Protein AF-A0A699YS41-F1 (afdb_monomer_lite)

Radius of gyration: 21.44 Å; chains: 1; bounding box: 51×35×48 Å

Structure (mmCIF, N/CA/C/O backbone):
data_AF-A0A699YS41-F1
#
_entry.id   AF-A0A699YS41-F1
#
loop_
_atom_site.group_PDB
_atom_site.id
_atom_site.type_symbol
_atom_site.label_atom_id
_atom_site.label_alt_id
_atom_site.label_comp_id
_atom_site.label_asym_id
_atom_site.label_entity_id
_atom_site.label_seq_id
_atom_site.pdbx_PDB_ins_code
_atom_site.Cartn_x
_atom_site.Cartn_y
_atom_site.Cartn_z
_atom_site.occupancy
_atom_site.B_iso_or_equiv
_atom_site.auth_seq_id
_atom_site.auth_comp_id
_atom_site.auth_asym_id
_atom_site.auth_atom_id
_atom_site.pdbx_PDB_model_num
ATOM 1 N N . VAL A 1 1 ? 6.075 -16.525 1.024 1.00 81.81 1 VAL A N 1
ATOM 2 C CA . VAL A 1 1 ? 4.951 -15.799 0.392 1.00 81.81 1 VAL A CA 1
ATOM 3 C C . VAL A 1 1 ? 5.371 -14.343 0.302 1.00 81.81 1 VAL A C 1
ATOM 5 O O . VAL A 1 1 ? 5.729 -13.792 1.333 1.00 81.81 1 VAL A O 1
ATOM 8 N N . ALA A 1 2 ? 5.458 -13.760 -0.894 1.00 89.19 2 ALA A N 1
ATOM 9 C CA . ALA A 1 2 ? 5.849 -12.354 -1.038 1.00 89.19 2 ALA A CA 1
ATOM 10 C C . ALA A 1 2 ? 4.706 -11.433 -0.579 1.00 89.19 2 ALA A C 1
ATOM 12 O O . ALA A 1 2 ? 3.542 -11.774 -0.776 1.00 89.19 2 ALA A O 1
ATOM 13 N N . GLY A 1 3 ? 5.034 -10.298 0.045 1.00 92.56 3 GLY A N 1
ATOM 14 C CA . GLY A 1 3 ? 4.047 -9.325 0.536 1.00 92.56 3 GLY A CA 1
ATOM 15 C C . GLY A 1 3 ? 3.468 -9.605 1.930 1.00 92.56 3 GLY A C 1
ATOM 16 O O . GLY A 1 3 ? 2.663 -8.815 2.410 1.00 92.56 3 GLY A O 1
ATOM 17 N N . PHE A 1 4 ? 3.889 -10.679 2.606 1.00 96.38 4 PHE A N 1
ATOM 18 C CA . PHE A 1 4 ? 3.440 -11.020 3.961 1.00 96.38 4 PHE A CA 1
ATOM 19 C C . PHE A 1 4 ? 4.640 -11.107 4.901 1.00 96.38 4 PHE A C 1
ATOM 21 O O . PHE A 1 4 ? 5.602 -11.820 4.610 1.00 96.38 4 PHE A O 1
ATOM 28 N N . TYR A 1 5 ? 4.572 -10.384 6.020 1.00 96.81 5 TYR A N 1
ATOM 29 C CA . TYR A 1 5 ? 5.662 -10.255 6.985 1.00 96.81 5 TYR A CA 1
ATOM 30 C C . TYR A 1 5 ? 5.136 -10.333 8.419 1.00 96.81 5 TYR A C 1
ATOM 32 O O . TYR A 1 5 ? 4.102 -9.739 8.733 1.00 96.81 5 TYR A O 1
ATOM 40 N N . ASP A 1 6 ? 5.895 -11.002 9.287 1.00 97.50 6 ASP A N 1
ATOM 41 C CA . ASP A 1 6 ? 5.630 -11.070 10.722 1.00 97.50 6 ASP A CA 1
ATOM 42 C C . ASP A 1 6 ? 6.488 -10.055 11.480 1.00 97.50 6 ASP A C 1
ATOM 44 O O . ASP A 1 6 ? 7.696 -9.931 11.257 1.00 97.50 6 ASP A O 1
ATOM 48 N N . TYR A 1 7 ? 5.872 -9.345 12.422 1.00 97.62 7 TYR A N 1
ATOM 49 C CA . TYR A 1 7 ? 6.589 -8.443 13.317 1.00 97.62 7 TYR A CA 1
ATOM 50 C C . TYR A 1 7 ? 7.030 -9.193 14.576 1.00 97.62 7 TYR A C 1
ATOM 52 O O . TYR A 1 7 ? 6.215 -9.763 15.298 1.00 97.62 7 TYR A O 1
ATOM 60 N N . GLY A 1 8 ? 8.334 -9.163 14.864 1.00 97.75 8 GLY A N 1
ATOM 61 C CA . GLY A 1 8 ? 8.879 -9.655 16.132 1.00 97.75 8 GLY A CA 1
ATOM 62 C C . GLY A 1 8 ? 8.565 -8.720 17.312 1.00 97.75 8 GLY A C 1
ATOM 63 O O . GLY A 1 8 ? 8.067 -7.612 17.101 1.00 97.75 8 GLY A O 1
ATOM 64 N N . PRO A 1 9 ? 8.919 -9.099 18.556 1.00 98.12 9 PRO A N 1
ATOM 65 C CA . PRO A 1 9 ? 8.593 -8.328 19.761 1.00 98.12 9 PRO A CA 1
ATOM 66 C C . PRO A 1 9 ? 8.907 -6.818 19.697 1.00 98.12 9 PRO A C 1
ATOM 68 O O . PRO A 1 9 ? 8.005 -6.025 19.978 1.00 98.12 9 PRO A O 1
ATOM 71 N N . PRO A 1 10 ? 10.111 -6.370 19.273 1.00 97.62 10 PRO A N 1
ATOM 72 C CA . PRO A 1 10 ? 10.374 -4.936 19.137 1.00 97.62 10 PRO A CA 1
ATOM 73 C C . PRO A 1 10 ? 9.544 -4.278 18.022 1.00 97.62 10 PRO A C 1
ATOM 75 O O . PRO A 1 10 ? 9.117 -3.137 18.174 1.00 97.62 10 PRO A O 1
ATOM 78 N N . GLY A 1 11 ? 9.263 -4.990 16.925 1.00 98.19 11 GLY A N 1
ATOM 79 C CA . GLY A 1 11 ? 8.431 -4.488 15.828 1.00 98.19 11 GLY A CA 1
ATOM 80 C C . GLY A 1 11 ? 6.973 -4.287 16.245 1.00 98.19 11 GLY A C 1
ATOM 81 O O . GLY A 1 11 ? 6.380 -3.256 15.933 1.00 98.19 11 GLY A O 1
ATOM 82 N N . CYS A 1 12 ? 6.421 -5.223 17.020 1.00 98.31 12 CYS A N 1
ATOM 83 C CA . CYS A 1 12 ? 5.095 -5.089 17.619 1.00 98.31 12 CYS A CA 1
ATOM 84 C C . CYS A 1 12 ? 5.017 -3.873 18.549 1.00 98.31 12 CYS A C 1
ATOM 86 O O . CYS A 1 12 ? 4.079 -3.085 18.435 1.00 98.31 12 CYS A O 1
ATOM 88 N N . ALA A 1 13 ? 6.020 -3.683 19.415 1.00 98.25 13 ALA A N 1
ATOM 89 C CA . ALA A 1 13 ? 6.079 -2.533 20.317 1.00 98.25 13 ALA A CA 1
ATOM 90 C C . ALA A 1 13 ? 6.113 -1.202 19.546 1.00 98.25 13 ALA A C 1
ATOM 92 O O . ALA A 1 13 ? 5.362 -0.282 19.862 1.00 98.25 13 ALA A O 1
ATOM 93 N N . ILE A 1 14 ? 6.926 -1.112 18.487 1.00 98.38 14 ILE A N 1
ATOM 94 C CA . ILE A 1 14 ? 6.991 0.084 17.634 1.00 98.38 14 ILE A CA 1
ATOM 95 C C . ILE A 1 14 ? 5.649 0.338 16.938 1.00 98.38 14 ILE A C 1
ATOM 97 O O . ILE A 1 14 ? 5.143 1.458 16.991 1.00 98.38 14 ILE A O 1
ATOM 101 N N . LYS A 1 15 ? 5.038 -0.689 16.331 1.00 98.38 15 LYS A N 1
ATOM 102 C CA . LYS A 1 15 ? 3.728 -0.569 15.670 1.00 98.38 15 LYS A CA 1
ATOM 103 C C . LYS A 1 15 ? 2.656 -0.058 16.636 1.00 98.38 15 LYS A C 1
ATOM 105 O O . LYS A 1 15 ? 1.875 0.826 16.276 1.00 98.38 15 LYS A O 1
ATOM 110 N N . GLN A 1 16 ? 2.629 -0.584 17.861 1.00 98.38 16 GLN A N 1
ATOM 111 C CA . GLN A 1 16 ? 1.682 -0.163 18.891 1.00 98.38 16 GLN A CA 1
ATOM 112 C C . GLN A 1 16 ? 1.917 1.290 19.316 1.00 98.38 16 GLN A C 1
ATOM 114 O O . GLN A 1 16 ? 0.972 2.076 19.331 1.00 98.38 16 GLN A O 1
ATOM 119 N N . ASN A 1 17 ? 3.169 1.670 19.586 1.00 98.38 17 ASN A N 1
ATOM 120 C CA . ASN A 1 17 ? 3.522 3.038 19.969 1.00 98.38 17 ASN A CA 1
ATOM 121 C C . ASN A 1 17 ? 3.156 4.050 18.874 1.00 98.38 17 ASN A C 1
ATOM 123 O O . ASN A 1 17 ? 2.599 5.104 19.172 1.00 98.38 17 ASN A O 1
ATOM 127 N N . MET A 1 18 ? 3.408 3.715 17.605 1.00 98.50 18 MET A N 1
ATOM 128 C CA . MET A 1 18 ? 3.052 4.563 16.464 1.00 98.50 18 MET A CA 1
ATOM 129 C C . MET A 1 18 ? 1.533 4.729 16.331 1.00 98.50 18 MET A C 1
ATOM 131 O O . MET A 1 18 ? 1.045 5.843 16.157 1.00 98.50 18 MET A O 1
ATOM 135 N N . THR A 1 19 ? 0.779 3.635 16.473 1.00 98.06 19 THR A N 1
ATOM 136 C CA . THR A 1 19 ? -0.692 3.674 16.423 1.00 98.06 19 THR A CA 1
ATOM 137 C C . THR A 1 19 ? -1.256 4.524 17.565 1.00 98.06 19 THR A C 1
ATOM 139 O O . THR A 1 19 ? -2.168 5.318 17.350 1.00 98.06 19 THR A O 1
ATOM 142 N N . GLN A 1 20 ? -0.690 4.415 18.772 1.00 98.25 20 GLN A N 1
ATOM 143 C CA . GLN A 1 20 ? -1.108 5.221 19.920 1.00 98.25 20 GLN A CA 1
ATOM 144 C C . GLN A 1 20 ? -0.823 6.712 19.714 1.00 98.25 20 GLN A C 1
ATOM 146 O O . GLN A 1 20 ? -1.680 7.541 20.012 1.00 98.25 20 GLN A O 1
ATOM 151 N N . ALA A 1 21 ? 0.354 7.058 19.187 1.00 98.44 21 ALA A N 1
ATOM 152 C CA . ALA A 1 21 ? 0.698 8.442 18.877 1.00 98.44 21 ALA A CA 1
ATOM 153 C C . ALA A 1 21 ? -0.276 9.047 17.852 1.00 98.44 21 ALA A C 1
ATOM 155 O O . ALA A 1 21 ? -0.786 10.142 18.069 1.00 98.44 21 ALA A O 1
ATOM 156 N N . TRP A 1 22 ? -0.602 8.302 16.789 1.00 98.31 22 TRP A N 1
ATOM 157 C CA . TRP A 1 22 ? -1.584 8.723 15.786 1.00 98.31 22 TRP A CA 1
ATOM 158 C C . TRP A 1 22 ? -2.978 8.943 16.392 1.00 98.31 22 TRP A C 1
ATOM 160 O O . TRP A 1 22 ? -3.608 9.963 16.128 1.00 98.31 22 TRP A O 1
ATOM 170 N N . ARG A 1 23 ? -3.443 8.031 17.258 1.00 98.12 23 ARG A N 1
ATOM 171 C CA . ARG A 1 23 ? -4.741 8.169 17.942 1.00 98.12 23 ARG A CA 1
ATOM 172 C C . ARG A 1 23 ? -4.788 9.386 18.852 1.00 98.12 23 ARG A C 1
ATOM 174 O O . ARG A 1 23 ? -5.785 10.097 18.852 1.00 98.12 23 ARG A O 1
ATOM 181 N N . ASN A 1 24 ? -3.730 9.621 19.625 1.00 98.06 24 ASN A N 1
ATOM 182 C CA . ASN A 1 24 ? -3.665 10.789 20.496 1.00 98.06 24 ASN A CA 1
ATOM 183 C C . ASN A 1 24 ? -3.790 12.074 19.671 1.00 98.06 24 ASN A C 1
ATOM 185 O O . ASN A 1 24 ? -4.592 12.932 20.021 1.00 98.06 24 ASN A O 1
ATOM 189 N N . HIS A 1 25 ? -3.071 12.151 18.551 1.00 97.81 25 HIS A N 1
ATOM 190 C CA . HIS A 1 25 ? -3.039 13.346 17.717 1.00 97.81 25 HIS A CA 1
ATOM 191 C C . HIS A 1 25 ? -4.323 13.589 16.914 1.00 97.81 25 HIS A C 1
ATOM 193 O O . HIS A 1 25 ? -4.820 14.702 16.879 1.00 97.81 25 HIS A O 1
ATOM 199 N N . PHE A 1 26 ? -4.894 12.571 16.269 1.00 97.62 26 PHE A N 1
ATOM 200 C CA . PHE A 1 26 ? -6.066 12.783 15.411 1.00 97.62 26 PHE A CA 1
ATOM 201 C C . PHE A 1 26 ? -7.377 12.471 16.121 1.00 97.62 26 PHE A C 1
ATOM 203 O O . PHE A 1 26 ? -8.319 13.250 16.066 1.00 97.62 26 PHE A O 1
ATOM 210 N N . VAL A 1 27 ? -7.460 11.339 16.820 1.00 97.12 27 VAL A N 1
ATOM 211 C CA . VAL A 1 27 ? -8.729 10.918 17.425 1.00 97.12 27 VAL A CA 1
ATOM 212 C C . VAL A 1 27 ? -9.045 11.746 18.667 1.00 97.12 27 VAL A C 1
ATOM 214 O O . VAL A 1 27 ? -10.157 12.250 18.795 1.00 97.12 27 VAL A O 1
ATOM 217 N N . LEU A 1 28 ? -8.079 11.903 19.576 1.00 96.44 28 LEU A N 1
ATOM 218 C CA . LEU A 1 28 ? -8.321 12.566 20.860 1.00 96.44 28 LEU A CA 1
ATOM 219 C C . LEU A 1 28 ? -8.198 14.091 20.779 1.00 96.44 28 LEU A C 1
ATOM 221 O O . LEU A 1 28 ? -9.099 14.776 21.258 1.00 96.44 28 LEU A O 1
ATOM 225 N N . GLU A 1 29 ? -7.122 14.629 20.193 1.00 97.44 29 GLU A N 1
ATOM 226 C CA . GLU A 1 29 ? -6.926 16.088 20.116 1.00 97.44 29 GLU A CA 1
ATOM 227 C C . GLU A 1 29 ? -7.951 16.769 19.191 1.00 97.44 29 GLU A C 1
ATOM 229 O O . GLU A 1 29 ? -8.461 17.830 19.551 1.00 97.44 29 GLU A O 1
ATOM 234 N N . GLU A 1 30 ? -8.316 16.163 18.052 1.00 96.62 30 GLU A N 1
ATOM 235 C CA . GLU A 1 30 ? -9.342 16.718 17.146 1.00 96.62 30 GLU A CA 1
ATOM 236 C C . GLU A 1 30 ? -10.773 16.244 17.471 1.00 96.62 30 GLU A C 1
ATOM 238 O O . GLU A 1 30 ? -11.735 16.686 16.842 1.00 96.62 30 GLU A O 1
ATOM 243 N N . GLY A 1 31 ? -10.938 15.362 18.465 1.00 95.81 31 GLY A N 1
ATOM 244 C CA . GLY A 1 31 ? -12.245 14.882 18.920 1.00 95.81 31 GLY A CA 1
ATOM 245 C C . GLY A 1 31 ? -13.012 14.048 17.885 1.00 95.81 31 GLY A C 1
ATOM 246 O O . GLY A 1 31 ? -14.234 14.178 17.778 1.00 95.81 31 GLY A O 1
ATOM 247 N N . MET A 1 32 ? -12.325 13.203 17.110 1.00 97.81 32 MET A N 1
ATOM 248 C CA . MET A 1 32 ? -12.966 12.337 16.113 1.00 97.81 32 MET A CA 1
ATOM 249 C C . MET A 1 32 ? -13.758 11.186 16.753 1.00 97.81 32 MET A C 1
ATOM 251 O O . MET A 1 32 ? -13.412 10.664 17.813 1.00 97.81 32 MET A O 1
ATOM 255 N N . LEU A 1 33 ? -14.810 10.738 16.061 1.00 97.44 33 LEU A N 1
ATOM 256 C CA . LEU A 1 33 ? -15.586 9.560 16.451 1.00 97.44 33 LEU A CA 1
ATOM 257 C C . LEU A 1 33 ? -14.913 8.289 15.937 1.00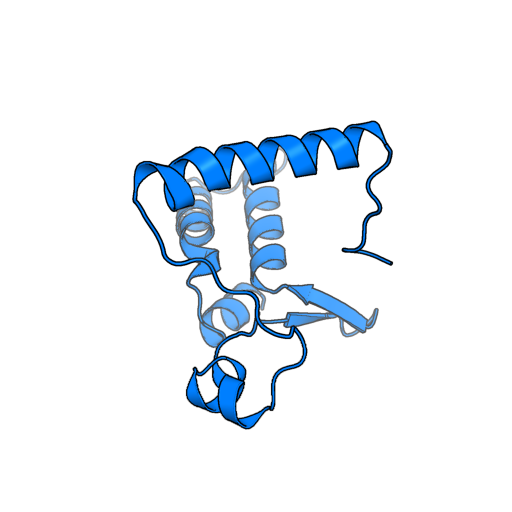 97.44 33 LEU A C 1
ATOM 259 O O . LEU A 1 33 ? -14.861 8.037 14.734 1.00 97.44 33 LEU A O 1
ATOM 263 N N . GLU A 1 34 ? -14.427 7.472 16.862 1.00 96.81 34 GLU A N 1
ATOM 264 C CA . GLU A 1 34 ? -13.789 6.203 16.538 1.00 96.81 34 GLU A CA 1
ATOM 265 C C . GLU A 1 34 ? -14.805 5.054 16.453 1.00 96.81 34 GLU A C 1
ATOM 267 O O . GLU A 1 34 ? -15.651 4.893 17.334 1.00 96.81 34 GLU A O 1
ATOM 272 N N . VAL A 1 35 ? -14.701 4.236 15.401 1.00 97.12 35 VAL A N 1
ATOM 273 C CA . VAL A 1 35 ? -15.536 3.047 15.167 1.00 97.12 35 VAL A CA 1
ATOM 274 C C . VAL A 1 35 ? -14.695 1.893 14.616 1.00 97.12 35 VAL A C 1
ATOM 276 O O . VAL A 1 35 ? -13.719 2.118 13.903 1.00 97.12 35 VAL A O 1
ATOM 279 N N . GLU A 1 36 ? -15.096 0.655 14.909 1.00 96.94 36 GLU A N 1
ATOM 280 C CA . GLU A 1 36 ? -14.474 -0.565 14.380 1.00 96.94 36 GLU A CA 1
ATOM 281 C C . GLU A 1 36 ? -15.473 -1.330 13.497 1.00 96.94 36 GLU A C 1
ATOM 283 O O . GLU A 1 36 ? -16.614 -1.573 13.894 1.00 96.94 36 GLU A O 1
ATOM 288 N N . CYS A 1 37 ? -15.042 -1.709 12.292 1.00 97.00 37 CYS A N 1
ATOM 289 C CA . CYS A 1 37 ? -15.863 -2.374 11.276 1.00 97.00 37 CYS A CA 1
ATOM 290 C C . CYS A 1 37 ? -15.254 -3.733 10.882 1.00 97.00 37 CYS A C 1
ATOM 292 O O . CYS A 1 37 ? -14.034 -3.900 10.953 1.00 97.00 37 CYS A O 1
ATOM 294 N N . PRO A 1 38 ? -16.062 -4.708 10.421 1.00 97.25 38 PRO A N 1
ATOM 295 C CA . PRO A 1 38 ? -15.543 -5.992 9.958 1.00 97.25 38 PRO A CA 1
ATOM 296 C C . PRO A 1 38 ? -14.703 -5.843 8.681 1.00 97.25 38 PRO A C 1
ATOM 298 O O . PRO A 1 38 ? -15.044 -5.072 7.789 1.00 97.25 38 PRO A O 1
ATOM 301 N N . ALA A 1 39 ? -13.646 -6.651 8.555 1.00 96.06 39 ALA A N 1
ATOM 302 C CA . ALA A 1 39 ? -12.842 -6.716 7.329 1.00 96.06 39 ALA A CA 1
ATOM 303 C C . ALA A 1 39 ? -13.587 -7.406 6.166 1.00 96.06 39 ALA A C 1
ATOM 305 O O . ALA A 1 39 ? -13.388 -7.070 4.998 1.00 96.06 39 ALA A O 1
ATOM 306 N N . VAL A 1 40 ? -14.460 -8.374 6.473 1.00 97.56 40 VAL A N 1
ATOM 307 C CA . VAL A 1 40 ? -15.274 -9.068 5.464 1.00 97.56 40 VAL A CA 1
ATOM 308 C C . VAL A 1 40 ? -16.399 -8.144 5.006 1.00 97.56 40 VAL A C 1
ATOM 310 O O . VAL A 1 40 ? -17.253 -7.761 5.802 1.00 97.56 40 VAL A O 1
ATOM 313 N N . THR A 1 41 ? -16.409 -7.818 3.713 1.00 97.38 41 THR A N 1
ATOM 314 C CA . THR A 1 41 ? -17.331 -6.840 3.122 1.00 97.38 41 THR A CA 1
ATOM 315 C C . THR A 1 41 ? -18.150 -7.478 1.991 1.00 97.38 41 THR A C 1
ATOM 317 O O . THR A 1 41 ? -17.555 -8.072 1.091 1.00 97.38 41 THR A O 1
ATOM 320 N N . PRO A 1 42 ? -19.494 -7.364 1.985 1.00 98.00 42 PRO A N 1
ATOM 321 C CA . PRO A 1 42 ? -20.321 -7.838 0.875 1.00 98.00 42 PRO A CA 1
ATOM 322 C C . PRO A 1 42 ? -19.992 -7.122 -0.442 1.00 98.00 42 PRO A C 1
ATOM 324 O O . PRO A 1 42 ? -19.826 -5.902 -0.460 1.00 98.00 42 PRO A O 1
ATOM 327 N N . GLU A 1 43 ? -19.985 -7.855 -1.557 1.00 97.75 43 GLU A N 1
ATOM 328 C CA . GLU A 1 43 ? -19.607 -7.336 -2.884 1.00 97.75 43 GLU A CA 1
ATOM 329 C C . GLU A 1 43 ? -20.361 -6.056 -3.273 1.00 97.75 43 GLU A C 1
ATOM 331 O O .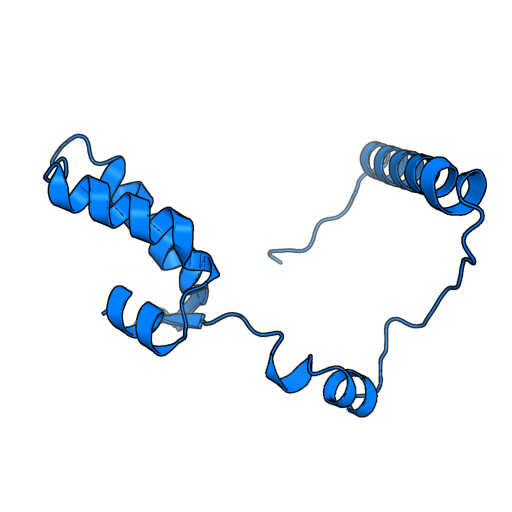 GLU A 1 43 ? -19.756 -5.106 -3.767 1.00 97.75 43 GLU A O 1
ATOM 336 N N . ILE A 1 44 ? -21.668 -5.992 -2.993 1.00 97.88 44 ILE A N 1
ATOM 337 C CA . ILE A 1 44 ? -22.512 -4.839 -3.339 1.00 97.88 44 ILE A CA 1
ATOM 338 C C . ILE A 1 44 ? -21.988 -3.518 -2.755 1.00 97.88 44 ILE A C 1
ATOM 340 O O . ILE A 1 44 ? -22.116 -2.478 -3.396 1.00 97.88 44 ILE A O 1
ATOM 344 N N . VAL A 1 45 ? -21.343 -3.552 -1.583 1.00 98.19 45 VAL A N 1
ATOM 345 C CA . VAL A 1 45 ? -20.750 -2.367 -0.945 1.00 98.19 45 VAL A CA 1
ATOM 346 C C . VAL A 1 45 ? -19.519 -1.894 -1.724 1.00 98.19 45 VAL A C 1
ATOM 348 O O . VAL A 1 45 ? -19.372 -0.701 -1.987 1.00 98.19 45 VAL A O 1
ATOM 351 N N . LEU A 1 46 ? -18.658 -2.823 -2.150 1.00 97.94 46 LEU A N 1
ATOM 352 C CA . LEU A 1 46 ? -17.460 -2.516 -2.941 1.00 97.94 46 LEU A CA 1
ATOM 353 C C . LEU A 1 46 ? -17.800 -2.111 -4.378 1.00 97.94 46 LEU A C 1
ATOM 355 O O . LEU A 1 46 ? -17.099 -1.297 -4.981 1.00 97.94 46 LEU A O 1
ATOM 359 N N . LYS A 1 47 ? -18.890 -2.651 -4.930 1.00 97.31 47 LYS A N 1
ATOM 360 C CA . LYS A 1 47 ? -19.412 -2.225 -6.227 1.00 97.31 47 LYS A CA 1
ATOM 361 C C . LYS A 1 47 ? -19.957 -0.803 -6.147 1.00 97.31 47 LYS A C 1
ATOM 363 O O . LYS A 1 47 ? -19.606 0.025 -6.981 1.00 97.31 47 LYS A O 1
ATOM 368 N N . ALA A 1 48 ? -20.763 -0.505 -5.128 1.00 97.75 48 ALA A N 1
ATOM 369 C CA . ALA A 1 48 ? -21.329 0.825 -4.926 1.00 97.75 48 ALA A CA 1
ATOM 370 C C . A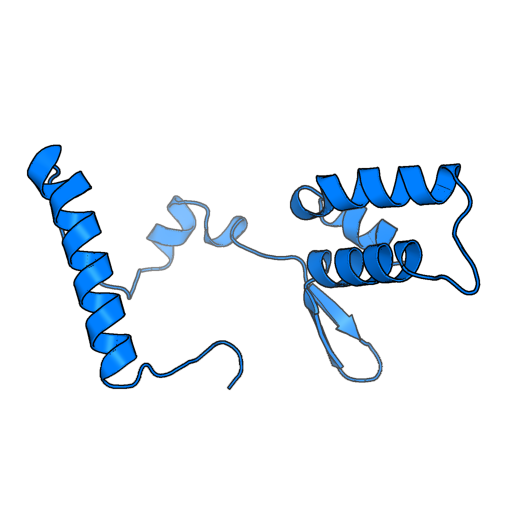LA A 1 48 ? -20.251 1.900 -4.697 1.00 97.75 48 ALA A C 1
ATOM 372 O O . ALA A 1 48 ? -20.400 3.019 -5.178 1.00 97.75 48 ALA A O 1
ATOM 373 N N . SER A 1 49 ? -19.146 1.567 -4.020 1.00 97.38 49 SER A N 1
ATOM 374 C CA . SER A 1 49 ? -18.006 2.479 -3.839 1.00 97.38 49 SER A CA 1
ATOM 375 C C . SER A 1 49 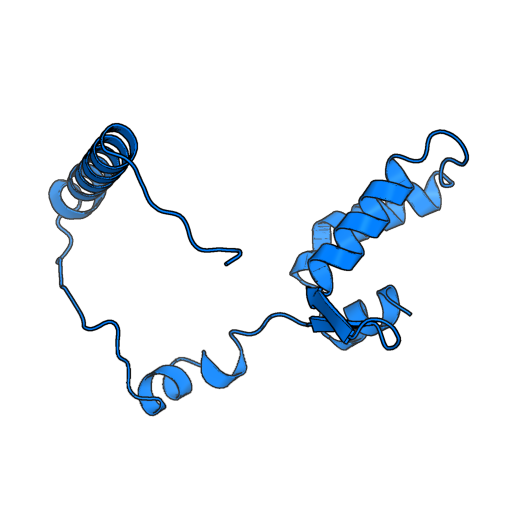? -17.071 2.567 -5.055 1.00 97.38 49 SER A C 1
ATOM 377 O O . SER A 1 49 ? -16.118 3.341 -5.036 1.00 97.38 49 SER A O 1
ATOM 379 N N . GLY A 1 50 ? -17.324 1.786 -6.113 1.00 96.62 50 GLY A N 1
ATOM 380 C CA . GLY A 1 50 ? -16.541 1.772 -7.350 1.00 96.62 50 GLY A CA 1
ATOM 381 C C . GLY A 1 50 ? -15.244 0.959 -7.298 1.00 96.62 50 GLY A C 1
ATOM 382 O O . GLY A 1 50 ? -14.552 0.882 -8.312 1.00 96.62 50 GLY A O 1
ATOM 383 N N . HIS A 1 51 ? -14.916 0.319 -6.170 1.00 97.00 51 HIS A N 1
ATOM 384 C CA . HIS A 1 51 ? -13.685 -0.469 -6.029 1.00 97.00 51 HIS A CA 1
ATOM 385 C C . HIS A 1 51 ? -13.647 -1.649 -7.000 1.00 97.00 51 HIS A C 1
ATOM 387 O O . HIS A 1 51 ? -12.608 -1.903 -7.598 1.00 97.00 51 HIS A O 1
ATOM 393 N N . VAL A 1 52 ? -14.785 -2.317 -7.216 1.00 94.94 52 VAL A N 1
ATOM 394 C CA . VAL A 1 52 ? -14.879 -3.459 -8.146 1.00 94.94 52 VAL A CA 1
ATOM 395 C C . VAL A 1 52 ? -14.461 -3.081 -9.572 1.00 94.94 52 VAL A C 1
ATOM 397 O O . VAL A 1 52 ? -13.901 -3.912 -10.277 1.00 94.94 52 VAL A O 1
ATOM 400 N N . ASP A 1 53 ? -14.704 -1.837 -9.991 1.00 93.38 53 ASP A N 1
ATOM 401 C CA . ASP A 1 53 ? -14.450 -1.399 -11.368 1.00 93.38 53 ASP A CA 1
ATOM 402 C C . ASP A 1 53 ? -13.131 -0.637 -11.544 1.00 93.38 53 ASP A C 1
ATOM 404 O O . ASP A 1 53 ? -12.657 -0.503 -12.669 1.00 93.38 53 ASP A O 1
ATOM 408 N N . ARG A 1 54 ? -12.573 -0.068 -10.466 1.00 91.50 54 ARG A N 1
ATOM 409 C CA . ARG A 1 54 ? -11.464 0.901 -10.550 1.00 91.50 54 ARG A CA 1
ATOM 410 C C . ARG A 1 54 ? -10.245 0.563 -9.702 1.00 91.50 54 ARG A C 1
ATOM 412 O O . ARG A 1 54 ? -9.184 1.123 -9.955 1.00 91.50 54 ARG A O 1
ATOM 419 N N . PHE A 1 55 ? -10.372 -0.289 -8.687 1.00 94.06 55 PHE A N 1
ATOM 420 C CA . PHE A 1 55 ? -9.265 -0.612 -7.786 1.00 94.06 55 PHE A CA 1
ATOM 421 C C . PHE A 1 55 ? -8.416 -1.750 -8.365 1.00 94.06 55 PHE A C 1
ATOM 423 O O . PHE A 1 55 ? -8.426 -2.876 -7.870 1.00 94.06 55 PHE A O 1
ATOM 430 N N . THR A 1 56 ? -7.735 -1.461 -9.473 1.00 90.75 56 THR A N 1
ATOM 431 C CA . THR A 1 56 ? -6.953 -2.438 -10.237 1.00 90.75 56 THR A CA 1
ATOM 432 C C . THR A 1 56 ? -5.672 -1.816 -10.769 1.00 90.75 56 THR A C 1
ATOM 434 O O . THR A 1 56 ? -5.715 -0.723 -11.331 1.00 90.75 56 THR A O 1
ATOM 437 N N . ASP A 1 57 ? -4.572 -2.558 -10.690 1.00 93.06 57 ASP A N 1
ATOM 438 C CA . ASP A 1 57 ? -3.333 -2.244 -11.401 1.00 93.06 57 ASP A CA 1
ATOM 439 C C . ASP A 1 57 ? -3.288 -2.985 -12.750 1.00 93.06 57 ASP A C 1
ATOM 441 O O . ASP A 1 57 ? -3.798 -4.105 -12.879 1.00 93.06 57 ASP A O 1
ATOM 445 N N . PHE A 1 58 ? -2.644 -2.394 -13.761 1.00 93.69 58 PHE A N 1
ATOM 446 C CA . PHE A 1 58 ? -2.408 -3.077 -15.035 1.00 93.69 58 PHE A CA 1
ATOM 447 C C . PHE A 1 58 ? -1.255 -4.075 -14.909 1.00 93.69 58 PHE A C 1
ATOM 449 O O . PHE A 1 58 ? -0.173 -3.743 -14.431 1.00 93.69 58 PHE A O 1
ATOM 456 N N . MET A 1 59 ? -1.479 -5.300 -15.382 1.00 94.25 59 MET A N 1
ATOM 457 C CA . MET A 1 59 ? -0.511 -6.393 -15.305 1.00 94.25 59 MET A CA 1
ATOM 458 C C . MET A 1 59 ? -0.108 -6.854 -16.703 1.00 94.25 59 MET A C 1
ATOM 460 O O . MET A 1 59 ? -0.953 -6.980 -17.591 1.00 94.25 59 MET A O 1
ATOM 464 N N . VAL A 1 60 ? 1.169 -7.186 -16.876 1.00 93.69 60 VAL A N 1
ATOM 465 C CA . VAL A 1 60 ? 1.697 -7.866 -18.065 1.00 93.69 60 VAL A CA 1
ATOM 466 C C . VAL A 1 60 ? 2.229 -9.242 -17.689 1.00 93.69 60 VAL A C 1
ATOM 468 O O . VAL A 1 60 ? 2.663 -9.469 -16.560 1.00 93.69 60 VAL A O 1
ATOM 471 N N . ARG A 1 61 ? 2.169 -10.181 -18.635 1.00 94.31 61 ARG A N 1
ATOM 472 C CA . ARG A 1 61 ? 2.618 -11.560 -18.441 1.00 94.31 61 ARG A CA 1
ATOM 473 C C . ARG A 1 61 ? 3.663 -11.917 -19.486 1.00 94.31 61 ARG A C 1
ATOM 475 O O . ARG A 1 61 ? 3.405 -11.763 -20.678 1.00 94.31 61 ARG A O 1
ATOM 482 N N . ASP A 1 62 ? 4.796 -12.450 -19.045 1.00 93.38 62 ASP A N 1
ATOM 483 C CA . ASP A 1 62 ? 5.780 -13.037 -19.952 1.00 93.38 62 ASP A CA 1
ATOM 484 C C . ASP A 1 62 ? 5.215 -14.335 -20.556 1.00 93.38 62 ASP A C 1
ATOM 486 O O . ASP A 1 62 ? 4.797 -15.253 -19.849 1.00 93.38 62 ASP A O 1
ATOM 490 N N . VAL A 1 63 ? 5.194 -14.411 -21.887 1.00 93.50 63 VAL A N 1
ATOM 491 C CA . VAL A 1 63 ? 4.637 -15.536 -22.653 1.00 93.50 63 VAL A CA 1
ATOM 492 C C . VAL A 1 63 ? 5.470 -16.818 -22.498 1.00 93.50 63 VAL A C 1
ATOM 494 O O . VAL A 1 63 ? 4.952 -17.913 -22.707 1.00 93.50 63 VAL A O 1
ATOM 497 N N . LYS A 1 64 ? 6.755 -16.710 -22.137 1.00 94.38 64 LYS A N 1
ATOM 498 C CA . LYS A 1 64 ? 7.672 -17.850 -21.984 1.00 94.38 64 LYS A CA 1
ATOM 499 C C . LYS A 1 64 ? 7.677 -18.403 -20.564 1.00 94.38 64 LYS A C 1
ATOM 501 O O . LYS A 1 64 ? 7.607 -19.616 -20.391 1.00 94.38 64 LYS A O 1
ATOM 506 N N . THR A 1 65 ? 7.799 -17.531 -19.564 1.00 93.00 65 THR A N 1
ATOM 507 C CA . THR A 1 65 ? 7.930 -17.929 -18.149 1.00 93.00 65 THR A CA 1
ATOM 508 C C . THR A 1 65 ? 6.585 -17.973 -17.425 1.00 93.00 65 THR A C 1
ATOM 510 O O . THR A 1 65 ? 6.437 -18.682 -16.433 1.00 93.00 65 THR A O 1
ATOM 513 N N . GLY A 1 66 ? 5.586 -17.236 -17.921 1.00 91.88 66 GLY A N 1
ATOM 514 C CA . GLY A 1 66 ? 4.289 -17.076 -17.273 1.00 91.88 66 GLY A CA 1
ATOM 515 C C . GLY A 1 66 ? 4.302 -16.114 -16.083 1.00 91.88 66 GLY A C 1
ATOM 516 O O . GLY A 1 66 ? 3.244 -15.926 -15.472 1.00 91.88 66 GLY A O 1
ATOM 517 N N . GLU A 1 67 ? 5.447 -15.504 -15.761 1.00 92.56 67 GLU A N 1
ATOM 518 C CA . GLU A 1 67 ? 5.579 -14.524 -14.681 1.00 92.56 67 GLU A CA 1
ATOM 519 C C . GLU A 1 67 ? 4.744 -13.274 -14.967 1.00 92.56 67 GLU A C 1
ATOM 521 O O . GLU A 1 67 ? 4.583 -12.856 -16.115 1.00 92.56 67 GLU A O 1
ATOM 526 N N . CYS A 1 68 ? 4.158 -12.713 -13.909 1.00 93.69 68 CYS A N 1
ATOM 527 C CA . CYS A 1 68 ? 3.305 -11.534 -13.984 1.00 93.69 68 CYS A CA 1
ATOM 528 C C . CYS A 1 68 ? 4.015 -10.353 -13.334 1.00 93.69 68 CYS A C 1
ATOM 530 O O . CYS A 1 68 ? 4.460 -10.457 -12.191 1.00 93.69 68 CYS A O 1
ATOM 532 N N . TYR A 1 69 ? 4.040 -9.226 -14.033 1.00 93.88 69 TYR A N 1
ATOM 533 C CA . TYR A 1 69 ? 4.620 -7.981 -13.552 1.00 93.88 69 TYR A CA 1
ATOM 534 C C . TYR A 1 69 ? 3.563 -6.887 -13.574 1.00 93.88 69 TYR A C 1
ATOM 536 O O . TYR A 1 69 ? 2.704 -6.851 -14.459 1.00 93.88 69 TYR A O 1
ATOM 544 N N . ARG A 1 70 ? 3.645 -5.989 -12.598 1.00 94.88 70 ARG A N 1
ATOM 545 C CA . ARG A 1 70 ? 2.932 -4.718 -12.639 1.00 94.88 70 ARG A CA 1
ATOM 546 C C . ARG A 1 70 ? 3.510 -3.869 -13.771 1.00 94.88 70 ARG A C 1
ATOM 548 O O . ARG A 1 70 ? 4.724 -3.702 -13.849 1.00 94.88 70 ARG A O 1
ATOM 555 N N . ALA A 1 71 ? 2.652 -3.428 -14.685 1.00 94.75 71 ALA A N 1
ATOM 556 C CA . ALA A 1 71 ? 3.059 -2.798 -15.938 1.00 94.75 71 ALA A CA 1
ATOM 557 C C . ALA A 1 71 ? 3.765 -1.453 -15.713 1.00 94.75 71 ALA A C 1
ATOM 559 O O . ALA A 1 71 ? 4.766 -1.171 -16.364 1.00 94.75 71 ALA A O 1
ATOM 560 N N . ASP A 1 72 ? 3.258 -0.660 -14.770 1.00 94.56 72 ASP A N 1
ATOM 561 C CA . ASP A 1 72 ? 3.847 0.601 -14.321 1.00 94.56 72 ASP A CA 1
ATOM 562 C C . ASP A 1 72 ? 5.258 0.386 -13.762 1.00 94.56 72 ASP A C 1
ATOM 564 O O . ASP A 1 72 ? 6.214 0.938 -14.295 1.00 94.56 72 ASP A O 1
ATOM 568 N N . HIS A 1 73 ? 5.417 -0.514 -12.790 1.00 94.31 73 HIS A N 1
ATOM 569 C CA . HIS A 1 73 ? 6.719 -0.807 -12.184 1.00 94.31 73 HIS A CA 1
ATOM 570 C C . HIS A 1 73 ? 7.721 -1.382 -13.197 1.00 94.31 73 HIS A C 1
ATOM 572 O O . HIS A 1 73 ? 8.919 -1.118 -13.112 1.00 94.31 73 HIS A O 1
ATOM 578 N N . LEU A 1 74 ? 7.250 -2.194 -14.152 1.00 94.56 74 LEU A N 1
ATOM 579 C CA . LEU A 1 74 ? 8.106 -2.728 -15.210 1.00 94.56 74 LEU A CA 1
ATOM 580 C C . LEU A 1 74 ? 8.637 -1.605 -16.111 1.00 94.56 74 LEU A C 1
ATOM 582 O O . LEU A 1 74 ? 9.814 -1.619 -16.471 1.00 94.56 74 LEU A O 1
ATOM 586 N N . LEU A 1 75 ? 7.781 -0.642 -16.462 1.00 94.25 75 LEU A N 1
ATOM 587 C CA . LEU A 1 75 ? 8.164 0.518 -17.260 1.00 94.25 75 LEU A CA 1
ATOM 588 C C . LEU A 1 75 ? 9.111 1.442 -16.483 1.00 94.25 75 LEU A C 1
ATOM 590 O O . LEU A 1 75 ? 10.133 1.843 -17.032 1.00 94.25 75 LEU A O 1
ATOM 594 N N . GLU A 1 76 ? 8.813 1.735 -15.215 1.00 94.69 76 GLU A N 1
ATOM 595 C CA . GLU A 1 76 ? 9.680 2.528 -14.332 1.00 94.69 76 GLU A CA 1
ATOM 596 C C . GLU A 1 76 ? 11.087 1.932 -14.268 1.00 94.69 76 GLU A C 1
ATOM 598 O O . GLU A 1 76 ? 12.057 2.610 -14.599 1.00 94.69 76 GLU A O 1
ATOM 603 N N . ALA A 1 77 ? 11.197 0.634 -13.969 1.00 94.06 77 ALA A N 1
ATOM 604 C CA . ALA A 1 77 ? 12.483 -0.051 -13.887 1.00 94.06 77 ALA A CA 1
ATOM 605 C C . ALA A 1 77 ? 13.261 -0.023 -15.217 1.00 94.06 77 ALA A C 1
ATOM 607 O O . ALA A 1 77 ? 14.487 0.094 -15.218 1.00 94.06 77 ALA A O 1
ATOM 608 N N . ALA A 1 78 ? 12.571 -0.118 -16.359 1.00 92.38 78 ALA A N 1
ATOM 609 C CA . ALA A 1 78 ? 13.204 -0.030 -17.673 1.00 92.38 78 ALA A CA 1
ATOM 610 C C . ALA A 1 78 ? 13.727 1.386 -17.974 1.00 92.38 78 ALA A C 1
ATOM 612 O O . ALA A 1 78 ? 14.830 1.534 -18.504 1.00 92.38 78 ALA A O 1
ATOM 613 N N . LEU A 1 79 ? 12.960 2.423 -17.621 1.00 92.75 79 LEU A N 1
ATOM 614 C CA . LEU A 1 79 ? 13.347 3.825 -17.804 1.00 92.75 79 LEU A CA 1
ATOM 615 C C . LEU A 1 79 ? 14.497 4.223 -16.872 1.00 92.75 79 LEU A C 1
ATOM 617 O O . LEU A 1 79 ? 15.436 4.883 -17.314 1.00 92.75 79 LEU A O 1
ATOM 621 N N . GLU A 1 80 ? 14.471 3.784 -15.614 1.00 93.69 80 GLU A N 1
ATOM 622 C CA . GLU A 1 80 ? 15.575 3.974 -14.667 1.00 93.69 80 GLU A CA 1
ATOM 623 C C . GLU A 1 80 ? 16.853 3.291 -15.167 1.00 93.69 80 GLU A C 1
ATOM 625 O O . GLU A 1 80 ? 17.904 3.927 -15.255 1.00 93.69 80 GLU A O 1
ATOM 630 N N . ALA A 1 81 ? 16.758 2.033 -15.613 1.00 91.94 81 ALA A N 1
ATOM 631 C CA . ALA A 1 81 ? 17.897 1.309 -16.172 1.00 91.94 81 ALA A CA 1
ATOM 632 C C . ALA A 1 81 ? 18.472 1.977 -17.436 1.00 91.94 81 ALA A C 1
ATOM 634 O O . ALA A 1 81 ? 19.685 1.933 -17.657 1.00 91.94 81 ALA A O 1
ATOM 635 N N . LEU A 1 82 ? 17.627 2.606 -18.263 1.00 89.88 82 LEU A N 1
ATOM 636 C CA . LEU A 1 82 ? 18.061 3.388 -19.422 1.00 89.88 82 LEU A CA 1
ATOM 637 C C . LEU A 1 82 ? 18.831 4.646 -18.995 1.00 89.88 82 LEU A C 1
ATOM 639 O O . LEU A 1 82 ? 19.875 4.951 -19.571 1.00 89.88 82 LEU A O 1
ATOM 643 N N . LEU A 1 83 ? 18.323 5.378 -18.000 1.00 90.75 83 LEU A N 1
ATOM 644 C CA . LEU A 1 83 ? 18.934 6.613 -17.505 1.00 90.75 83 LEU A CA 1
ATOM 645 C C . LEU A 1 83 ? 20.273 6.363 -16.796 1.00 90.75 83 LEU A C 1
ATOM 647 O O . LEU A 1 83 ? 21.184 7.183 -16.924 1.00 90.75 83 LEU A O 1
ATOM 651 N N . ASP A 1 84 ? 20.408 5.224 -16.118 1.00 91.44 84 ASP A N 1
ATOM 652 C CA . ASP A 1 84 ? 21.620 4.821 -15.397 1.00 91.44 84 ASP A CA 1
ATOM 653 C C . ASP A 1 84 ? 22.657 4.108 -16.288 1.00 91.44 84 ASP A C 1
ATOM 655 O O . ASP A 1 84 ? 23.742 3.734 -15.824 1.00 91.44 84 ASP A O 1
ATOM 659 N N . ASN A 1 85 ? 22.376 3.914 -17.583 1.00 90.12 85 ASN A N 1
ATOM 660 C CA . ASN A 1 85 ? 23.292 3.230 -18.492 1.00 90.12 85 ASN A CA 1
ATOM 661 C C . ASN A 1 85 ? 24.519 4.094 -18.831 1.00 90.12 85 ASN A C 1
ATOM 663 O O . ASN A 1 85 ? 24.529 4.890 -19.766 1.00 90.12 85 ASN A O 1
ATOM 667 N N . VAL A 1 86 ? 25.609 3.876 -18.093 1.00 85.12 86 VAL A N 1
ATOM 668 C CA . VAL A 1 86 ? 26.883 4.591 -18.288 1.00 85.12 86 VAL A CA 1
ATOM 669 C C . VAL A 1 86 ? 27.613 4.170 -19.573 1.00 85.12 86 VAL A C 1
ATOM 671 O O . VAL A 1 86 ? 28.417 4.936 -20.102 1.00 85.12 86 VAL A O 1
ATOM 674 N N . LYS A 1 87 ? 27.380 2.949 -20.077 1.00 86.06 87 LYS A N 1
ATOM 675 C CA . LYS A 1 87 ? 28.091 2.421 -21.257 1.00 86.06 87 LYS A CA 1
ATOM 676 C C . LYS A 1 87 ? 27.545 3.003 -22.554 1.00 86.06 87 LYS A C 1
ATOM 678 O O . LYS A 1 87 ? 28.318 3.336 -23.447 1.00 86.06 87 LYS A O 1
ATOM 683 N N . GLU A 1 88 ? 26.227 3.116 -22.633 1.00 84.75 88 GLU A N 1
ATOM 684 C CA . GLU A 1 88 ? 25.500 3.660 -23.775 1.00 84.75 88 GLU A CA 1
ATOM 685 C C . GLU A 1 88 ? 24.479 4.671 -23.247 1.00 84.75 88 GLU A C 1
ATOM 687 O O . GLU A 1 88 ? 23.303 4.338 -23.085 1.00 84.75 88 GLU A O 1
ATOM 692 N N . PRO A 1 89 ? 24.933 5.892 -22.908 1.00 85.12 89 PRO A N 1
ATOM 693 C CA . PRO A 1 89 ? 24.048 6.893 -22.347 1.00 85.12 89 PRO A CA 1
ATOM 694 C C . PRO A 1 89 ? 23.017 7.336 -23.393 1.00 85.12 89 PRO A C 1
ATOM 696 O O . PRO A 1 89 ? 23.366 7.518 -24.567 1.00 85.12 89 PRO A O 1
ATOM 699 N N . PRO A 1 90 ? 21.755 7.554 -22.987 1.00 88.25 90 PRO A N 1
ATOM 700 C CA . PRO A 1 90 ? 20.731 8.058 -23.887 1.00 88.25 90 PRO A CA 1
ATOM 701 C C . PRO A 1 90 ? 21.085 9.461 -24.396 1.00 88.25 90 PRO A C 1
ATOM 703 O O . PRO A 1 90 ? 21.781 10.238 -23.732 1.00 88.25 90 PRO A O 1
ATOM 706 N N . SER A 1 91 ? 20.573 9.815 -25.579 1.00 91.06 91 SER A N 1
ATOM 707 C CA . SER A 1 91 ? 20.681 11.189 -26.076 1.00 91.06 91 SER A CA 1
ATOM 708 C C . SER A 1 91 ? 20.013 12.163 -25.089 1.00 91.06 91 SER A C 1
ATOM 710 O O . SER A 1 91 ? 19.091 11.770 -24.371 1.00 91.06 91 SER A O 1
ATOM 712 N N . PRO A 1 92 ? 20.420 13.445 -25.041 1.00 90.19 92 PRO A N 1
ATOM 713 C CA . PRO A 1 92 ? 19.806 14.421 -24.135 1.00 90.19 92 PRO A CA 1
ATOM 714 C C . PRO A 1 92 ? 18.283 14.536 -24.294 1.00 90.19 92 PRO A C 1
ATOM 716 O O . PRO A 1 92 ? 17.575 14.758 -23.314 1.00 90.19 92 PRO A O 1
ATOM 719 N N . GLU A 1 93 ? 17.787 14.359 -25.519 1.00 91.38 93 GLU A N 1
ATOM 720 C CA . GLU A 1 93 ? 16.360 14.356 -25.846 1.00 91.38 93 GLU A CA 1
ATOM 721 C C . GLU A 1 93 ? 15.660 13.113 -25.282 1.00 91.38 93 GLU A C 1
ATOM 723 O O . GLU A 1 93 ? 14.691 13.257 -24.540 1.00 91.38 93 GLU A O 1
ATOM 728 N N . ALA A 1 94 ? 16.204 11.915 -25.523 1.00 87.88 94 ALA A N 1
ATOM 729 C CA . ALA A 1 94 ? 15.653 10.666 -24.994 1.00 87.88 94 ALA A CA 1
ATOM 730 C C . ALA A 1 94 ? 15.714 10.607 -23.458 1.00 87.88 94 ALA A C 1
ATOM 732 O O . ALA A 1 94 ? 14.793 10.124 -22.809 1.00 87.88 94 ALA A O 1
ATOM 733 N N . ALA A 1 95 ? 16.773 11.151 -22.851 1.00 90.25 95 ALA A N 1
ATOM 734 C CA . ALA A 1 95 ? 16.904 11.243 -21.400 1.00 90.25 95 ALA A CA 1
ATOM 735 C C . ALA A 1 95 ? 15.887 12.213 -20.780 1.00 90.25 95 ALA A C 1
ATOM 737 O O . ALA A 1 95 ? 15.479 12.038 -19.634 1.00 90.25 95 ALA A O 1
ATOM 738 N N . LYS A 1 96 ? 15.508 13.272 -21.503 1.00 92.88 96 LYS A N 1
ATOM 739 C CA . LYS A 1 96 ? 14.450 14.184 -21.067 1.00 92.88 96 LYS A CA 1
ATOM 740 C C . LYS A 1 96 ? 13.088 13.499 -21.165 1.00 92.88 96 LYS A C 1
ATOM 742 O O . LYS A 1 96 ? 12.370 13.473 -20.175 1.00 92.88 96 LYS A O 1
ATOM 747 N N . GLU A 1 97 ? 12.788 12.887 -22.308 1.00 90.69 97 GLU A N 1
ATOM 748 C CA . GLU A 1 97 ? 11.538 12.155 -22.530 1.00 90.69 97 GLU A CA 1
ATOM 749 C C . GLU A 1 97 ? 11.344 11.030 -21.505 1.00 90.69 97 GLU A C 1
ATOM 751 O O . GLU A 1 97 ? 10.291 10.945 -20.882 1.00 90.69 97 GLU A O 1
ATOM 756 N N . ALA A 1 98 ? 12.382 10.232 -21.236 1.00 90.25 98 ALA A N 1
ATOM 757 C CA . ALA A 1 98 ? 12.329 9.173 -20.232 1.00 90.25 98 ALA A CA 1
ATOM 758 C C . ALA A 1 98 ? 12.015 9.703 -18.824 1.00 90.25 98 ALA A C 1
ATOM 760 O O . ALA A 1 98 ? 11.242 9.080 -18.102 1.00 90.25 98 ALA A O 1
ATOM 761 N N . ARG A 1 99 ? 12.564 10.862 -18.431 1.00 92.75 99 ARG A N 1
ATOM 762 C CA . ARG A 1 99 ? 12.250 11.493 -17.135 1.00 92.75 99 ARG A CA 1
ATOM 763 C C . ARG A 1 99 ? 10.832 12.053 -17.088 1.00 92.75 99 ARG A C 1
ATOM 765 O O . ARG A 1 99 ? 10.174 11.918 -16.061 1.00 92.75 99 ARG A O 1
ATOM 772 N N . ASP A 1 100 ? 10.374 12.665 -18.177 1.00 92.00 100 ASP A N 1
ATOM 773 C CA . ASP A 1 100 ? 9.018 13.212 -18.281 1.00 92.00 100 ASP A CA 1
ATOM 774 C C . ASP A 1 100 ? 7.975 12.081 -18.185 1.00 92.00 100 ASP A C 1
ATOM 776 O O . ASP A 1 100 ? 6.978 12.198 -17.465 1.00 92.00 100 ASP A O 1
ATOM 780 N N . VAL A 1 101 ? 8.238 10.946 -18.843 1.00 90.50 101 VAL A N 1
ATOM 781 C CA . VAL A 1 101 ? 7.414 9.738 -18.716 1.00 90.50 101 VAL A CA 1
ATOM 782 C C . VAL A 1 101 ? 7.505 9.179 -17.298 1.00 90.50 101 VAL A C 1
ATOM 784 O O . VAL A 1 101 ? 6.459 8.974 -16.696 1.00 90.50 101 VAL A O 1
ATOM 787 N N . LEU A 1 102 ? 8.708 9.010 -16.728 1.00 92.62 102 LEU A N 1
ATOM 788 C CA . LEU A 1 102 ? 8.911 8.490 -15.365 1.00 92.62 102 LEU A CA 1
ATOM 789 C C . LEU A 1 102 ? 8.106 9.275 -14.316 1.00 92.62 102 LEU A C 1
ATOM 791 O O . LEU A 1 102 ? 7.472 8.686 -13.448 1.00 92.62 102 LEU A O 1
ATOM 795 N N . ALA A 1 103 ? 8.065 10.604 -14.437 1.00 92.81 103 ALA A N 1
ATOM 796 C CA . ALA A 1 103 ? 7.308 11.473 -13.537 1.00 92.81 103 ALA A CA 1
ATOM 797 C C . ALA A 1 103 ? 5.780 11.288 -13.619 1.00 92.81 103 ALA A C 1
ATOM 799 O O . ALA A 1 103 ? 5.069 11.733 -12.720 1.00 92.81 103 ALA A O 1
ATOM 800 N N . SER A 1 104 ? 5.274 10.663 -14.685 1.00 92.06 104 SER A N 1
ATOM 801 C CA . SER A 1 104 ? 3.844 10.496 -14.959 1.00 92.06 104 SER A CA 1
ATOM 802 C C . SER A 1 104 ? 3.406 9.037 -15.145 1.00 92.06 104 SER A C 1
ATOM 804 O O . SER A 1 104 ? 2.242 8.801 -15.470 1.00 92.06 104 SER A O 1
ATOM 806 N N . VAL A 1 105 ? 4.279 8.044 -14.900 1.00 90.94 105 VAL A N 1
ATOM 807 C CA . VAL A 1 105 ? 3.963 6.617 -15.140 1.00 90.94 105 VAL A CA 1
ATOM 808 C C . VAL A 1 105 ? 2.714 6.167 -14.384 1.00 90.94 105 VAL A C 1
ATOM 810 O O . VAL A 1 105 ? 1.855 5.507 -14.968 1.00 90.94 105 VAL A O 1
ATOM 813 N N . GLY A 1 106 ? 2.566 6.580 -13.122 1.00 87.38 106 GLY A N 1
ATOM 814 C CA . GLY A 1 106 ? 1.412 6.227 -12.288 1.00 87.38 106 GLY A CA 1
ATOM 815 C C . GLY A 1 106 ? 0.064 6.765 -12.792 1.00 87.38 106 GLY A C 1
ATOM 816 O O . GLY A 1 106 ? -0.984 6.318 -12.330 1.00 87.38 106 GLY A O 1
ATOM 817 N N . GLU A 1 107 ? 0.064 7.701 -13.745 1.00 89.38 107 GLU A N 1
ATOM 818 C CA . GLU A 1 107 ? -1.148 8.272 -14.344 1.00 89.38 107 GLU A CA 1
ATOM 819 C C . GLU A 1 107 ? -1.487 7.665 -15.715 1.00 89.38 107 GLU A C 1
ATOM 821 O O . GLU A 1 107 ? -2.538 7.965 -16.295 1.00 89.38 107 GLU A O 1
ATOM 826 N N . LEU A 1 108 ? -0.613 6.812 -16.259 1.00 90.75 108 LEU A N 1
ATOM 827 C CA . LEU A 1 108 ? -0.791 6.250 -17.591 1.00 90.75 108 LEU A CA 1
ATOM 828 C C . LEU A 1 108 ? -1.966 5.270 -17.637 1.00 90.75 108 LEU A C 1
ATOM 830 O O . LEU A 1 108 ? -2.120 4.362 -16.819 1.00 90.75 108 LEU A O 1
ATOM 834 N N . LYS A 1 109 ? -2.795 5.424 -18.670 1.00 90.50 109 LYS A N 1
ATOM 835 C CA . LYS A 1 109 ? -3.905 4.508 -18.951 1.00 90.50 109 LYS A CA 1
ATOM 836 C C . LYS A 1 109 ? -3.407 3.227 -19.616 1.00 90.50 109 LYS A C 1
ATOM 838 O O . LYS A 1 109 ? -2.312 3.185 -20.175 1.00 90.50 109 LYS A O 1
ATOM 843 N N . GLN A 1 110 ? -4.272 2.214 -19.652 1.00 89.56 110 GLN A N 1
ATOM 844 C CA . GLN A 1 110 ? -3.991 0.907 -20.254 1.00 89.56 110 GLN A CA 1
ATOM 845 C C . GLN A 1 110 ? -3.364 0.994 -21.651 1.00 89.56 110 GLN A C 1
ATOM 847 O O . GLN A 1 110 ? -2.355 0.345 -21.911 1.00 89.56 110 GLN A O 1
ATOM 852 N N . ASP A 1 111 ? -3.942 1.804 -22.541 1.00 91.44 111 ASP A N 1
ATOM 853 C CA . ASP A 1 111 ? -3.468 1.929 -23.922 1.00 91.44 111 ASP A CA 1
ATOM 854 C C . ASP A 1 111 ? -2.079 2.575 -23.997 1.00 91.44 111 ASP A C 1
ATOM 856 O O . ASP A 1 111 ? -1.269 2.206 -24.844 1.00 91.44 111 ASP A O 1
ATOM 860 N N . GLN A 1 112 ? -1.787 3.512 -23.089 1.00 90.88 112 GLN A N 1
ATOM 861 C CA . GLN A 1 112 ? -0.506 4.216 -23.021 1.00 90.88 112 GLN A CA 1
ATOM 862 C C . GLN A 1 112 ? 0.588 3.305 -22.457 1.00 90.88 112 GLN A C 1
ATOM 864 O O . GLN A 1 112 ? 1.651 3.198 -23.061 1.00 90.88 112 GLN A O 1
ATOM 869 N N . LEU A 1 113 ? 0.307 2.581 -21.367 1.00 91.00 113 LE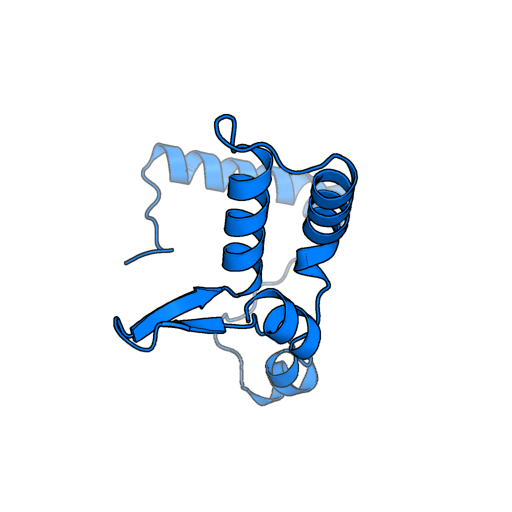U A N 1
ATOM 870 C CA . LEU A 1 113 ? 1.214 1.559 -20.827 1.00 91.00 113 LEU A CA 1
ATOM 871 C C . LEU A 1 113 ? 1.456 0.439 -21.842 1.00 91.00 113 LEU A C 1
ATOM 873 O O . LEU A 1 113 ? 2.588 0.016 -22.057 1.00 91.00 113 LEU A O 1
ATOM 877 N N . GLY A 1 114 ? 0.397 -0.011 -22.516 1.00 88.56 114 GLY A N 1
ATOM 878 C CA . GLY A 1 114 ? 0.488 -1.028 -23.556 1.00 88.56 114 GLY A CA 1
ATOM 879 C C . GLY A 1 114 ? 1.253 -0.567 -24.798 1.00 88.56 114 GLY A C 1
ATOM 880 O O . GLY A 1 114 ? 1.807 -1.411 -25.494 1.00 88.56 114 GLY A O 1
ATOM 881 N N . ALA A 1 115 ? 1.287 0.734 -25.095 1.00 89.38 115 ALA A N 1
ATOM 882 C CA . ALA A 1 115 ? 2.123 1.294 -26.154 1.00 89.38 115 ALA A CA 1
ATOM 883 C C . ALA A 1 115 ? 3.586 1.449 -25.713 1.00 89.38 115 ALA A C 1
ATOM 885 O O . ALA A 1 115 ? 4.474 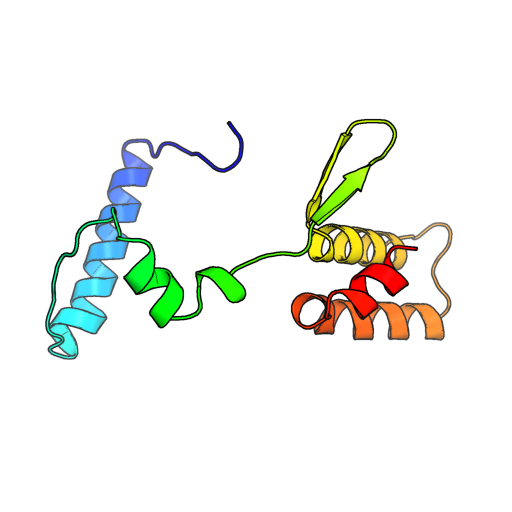1.173 -26.507 1.00 89.38 115 ALA A O 1
ATOM 886 N N . ALA A 1 116 ? 3.831 1.842 -24.460 1.00 87.19 116 ALA A N 1
ATOM 887 C CA . ALA A 1 116 ? 5.175 2.037 -23.914 1.00 87.19 116 ALA A CA 1
ATOM 888 C C . ALA A 1 116 ? 5.945 0.723 -23.679 1.00 87.19 116 ALA A C 1
ATOM 890 O O . ALA A 1 116 ? 7.171 0.721 -23.694 1.00 87.19 116 ALA A O 1
ATOM 891 N N . LEU A 1 117 ? 5.235 -0.389 -23.457 1.00 85.25 117 LEU A N 1
ATOM 892 C CA . LEU A 1 117 ? 5.819 -1.715 -23.206 1.00 85.25 117 LEU A CA 1
ATOM 893 C C . LEU A 1 117 ? 5.924 -2.611 -24.457 1.00 85.25 117 LEU A C 1
ATOM 895 O O . LEU A 1 117 ? 6.338 -3.766 -24.333 1.00 85.25 117 LEU A O 1
ATOM 899 N N . LYS A 1 118 ? 5.505 -2.129 -25.632 1.00 74.12 118 LYS A N 1
ATOM 900 C CA . LYS A 1 118 ? 5.611 -2.850 -26.914 1.00 74.12 118 LYS A CA 1
ATOM 901 C C . LYS A 1 118 ? 6.908 -2.521 -27.633 1.00 74.12 118 LYS A C 1
ATOM 903 O O . LYS A 1 118 ? 7.460 -3.469 -28.234 1.00 74.12 118 LYS A O 1
#

Organism: Haematococcus lacustris (NCBI:txid44745)

Foldseek 3Di:
DPPDDDADPVRVVVVVVVVVVVCVPPCVVVVDDDDDDDPDDDPVVCVVVVCVPPVDFDWDADPVPRDIDRLLVVLLVVLVCQCPPPPDHDDPVSVVVSVVCNVCSVVDDPVRSVVSVD

InterPro domains:
  IPR027031 Glycyl-tRNA synthetase/DNA polymerase subunit gamma-2 [PTHR10745] (1-117)
  IPR045864 Class II Aminoacyl-tRNA synthetase/Biotinyl protein ligase (BPL) and lipoyl protein ligase (LPL) [G3DSA:3.30.930.10] (1-111)
  IPR045864 Class II Aminoacyl-tRNA synthetase/Biotinyl protein ligase (BPL) and lipoyl protein ligase (LPL) [SSF55681] (1-114)

pLDDT: mean 93.72, std 4.19, range [74.12, 98.5]

Secondary structure (DSSP, 8-state):
-TT-----HHHHHHHHHHHHHHIIIIIITTT-------S---HHHHHHTTHHHH----EEE-TTT--EEEHHHHHHHHHHHHHT-SSSPPPHHHHHHHHHHHTTGGG--HHHHHHHT-

Sequence (118 aa):
VAGFYDYGPPGCAIKQNMTQAWRNHFVLEEGMLEVECPAVTPEIVLKASGHVDRFTDFMVRDVKTGECYRADHLLEAALEALLDNVKEPPSPEAAKEARDVLASVGELKQDQLGAALK